Protein AF-A0A434TE13-F1 (afdb_monomer_lite)

Secondary structure (DSSP, 8-state):
--TTTS-------HHHHHHHHHHIIIIIIS--TTTTTSTTTTTSTTTTTTT--------HHHHHHHHHHHSTTS--EEPP--SSTTHHHHHHHHHHHTT-TT-EEEE-HHHHTTTHHHHHHHHHHTTEEEPPPP-

Structure (mmCIF, N/CA/C/O backbone):
data_AF-A0A434TE13-F1
#
_entry.id   AF-A0A434TE13-F1
#
loop_
_atom_site.group_PDB
_atom_site.id
_atom_site.type_symbol
_atom_site.label_atom_id
_atom_site.label_alt_id
_atom_site.label_comp_id
_atom_site.label_asym_id
_atom_site.label_entity_id
_atom_site.label_seq_id
_atom_site.pdbx_PDB_ins_code
_atom_site.Cartn_x
_atom_site.Cartn_y
_atom_site.Cartn_z
_atom_site.occupancy
_atom_site.B_iso_or_equiv
_atom_site.auth_seq_id
_atom_site.auth_comp_id
_atom_site.auth_asym_id
_atom_site.auth_atom_id
_atom_site.pdbx_PDB_model_num
ATOM 1 N N . MET A 1 1 ? -8.078 8.898 27.694 1.00 52.81 1 MET A N 1
ATOM 2 C CA . MET A 1 1 ? -7.755 8.317 26.376 1.00 52.81 1 MET A CA 1
ATOM 3 C C . MET A 1 1 ? -8.786 8.804 25.377 1.00 52.81 1 MET A C 1
ATOM 5 O O . MET A 1 1 ? -9.968 8.512 25.534 1.00 52.81 1 MET A O 1
ATOM 9 N N . GLY A 1 2 ? -8.378 9.632 24.419 1.00 59.88 2 GLY A N 1
ATOM 10 C CA . GLY A 1 2 ? -9.247 10.017 23.311 1.00 59.88 2 GLY A CA 1
ATOM 11 C C . GLY A 1 2 ? -9.412 8.850 22.334 1.00 59.88 2 GLY A C 1
ATOM 12 O O . GLY A 1 2 ? -8.602 7.934 22.312 1.00 59.88 2 GLY A O 1
ATOM 13 N N . ARG A 1 3 ? -10.419 8.897 21.451 1.00 60.31 3 ARG A N 1
ATOM 14 C CA . ARG A 1 3 ? -10.579 7.937 20.326 1.00 60.31 3 ARG A CA 1
ATOM 15 C C . ARG A 1 3 ? -9.364 7.850 19.383 1.00 60.31 3 ARG A C 1
ATOM 17 O O . ARG A 1 3 ? -9.334 7.004 18.500 1.00 60.31 3 ARG A O 1
ATOM 24 N N . ILE A 1 4 ? -8.425 8.774 19.537 1.00 65.00 4 ILE A N 1
ATOM 25 C CA . ILE A 1 4 ? -7.166 8.852 18.808 1.00 65.00 4 ILE A CA 1
ATOM 26 C C . ILE A 1 4 ? -6.126 7.916 19.450 1.00 65.00 4 ILE A C 1
ATOM 28 O O . ILE A 1 4 ? -5.333 7.345 18.718 1.00 65.00 4 ILE A O 1
ATOM 32 N N . ASP A 1 5 ? -6.212 7.657 20.761 1.00 66.88 5 ASP A N 1
ATOM 33 C CA . ASP A 1 5 ? -5.265 6.840 21.542 1.00 66.88 5 ASP A CA 1
ATOM 34 C C . ASP A 1 5 ? -5.651 5.351 21.613 1.00 66.88 5 ASP A C 1
ATOM 36 O O . ASP A 1 5 ? -4.899 4.528 22.126 1.00 66.88 5 ASP A O 1
ATOM 40 N N . VAL A 1 6 ? -6.843 4.996 21.129 1.00 75.69 6 VAL A N 1
ATOM 41 C CA . VAL A 1 6 ? -7.410 3.640 21.201 1.00 75.69 6 VAL A CA 1
ATOM 42 C C . VAL A 1 6 ? -7.408 3.017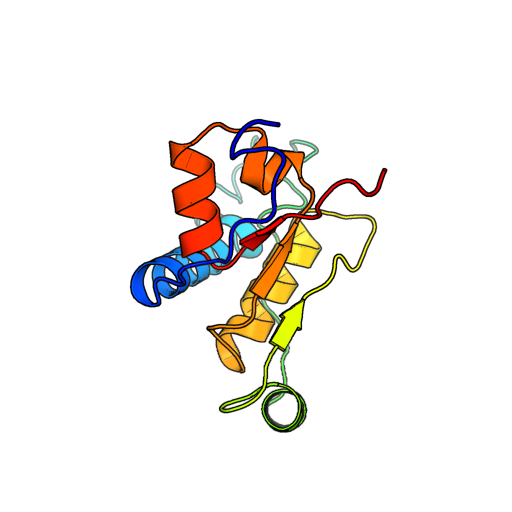 19.809 1.00 75.69 6 VAL A C 1
ATOM 44 O O . VAL A 1 6 ? -7.525 3.723 18.807 1.00 75.69 6 VAL A O 1
ATOM 47 N N . PHE A 1 7 ? -7.310 1.687 19.736 1.00 81.56 7 PHE A N 1
ATOM 48 C CA . PHE A 1 7 ? -7.517 0.971 18.482 1.00 81.56 7 PHE A CA 1
ATOM 49 C C . PHE A 1 7 ? -8.845 1.362 17.835 1.00 81.56 7 PHE A C 1
ATOM 51 O O . PHE A 1 7 ? -9.905 1.294 18.462 1.00 81.56 7 PHE A O 1
ATOM 58 N N . VAL A 1 8 ? -8.798 1.697 16.551 1.00 83.31 8 VAL A N 1
ATOM 59 C CA . VAL A 1 8 ? -9.993 1.867 15.733 1.00 83.31 8 VAL A CA 1
ATOM 60 C C . VAL A 1 8 ? -9.896 0.879 14.586 1.00 83.31 8 VAL A C 1
ATOM 62 O O . VAL A 1 8 ? -8.989 0.971 13.761 1.00 83.31 8 VAL A O 1
ATOM 65 N N . ALA A 1 9 ? -10.832 -0.068 14.538 1.00 86.00 9 ALA A N 1
ATOM 66 C CA . ALA A 1 9 ? -10.897 -1.019 13.440 1.00 86.00 9 ALA A CA 1
ATOM 67 C C . ALA A 1 9 ? -11.119 -0.271 12.108 1.00 86.00 9 ALA A C 1
ATOM 69 O O . ALA A 1 9 ? -11.983 0.617 12.046 1.00 86.00 9 ALA A O 1
ATOM 70 N N . PRO A 1 10 ? -10.367 -0.608 11.045 1.00 89.31 10 PRO A N 1
ATOM 71 C CA . PRO A 1 10 ? -10.549 0.016 9.745 1.00 89.31 10 PRO A CA 1
ATOM 72 C C . PRO A 1 10 ? -11.932 -0.320 9.176 1.00 89.31 10 PRO A C 1
ATOM 74 O O . PRO A 1 10 ? -12.514 -1.370 9.454 1.00 89.31 10 PRO A O 1
ATOM 77 N N . ARG A 1 11 ? -12.459 0.582 8.345 1.00 92.12 11 ARG A N 1
ATOM 78 C CA . ARG A 1 11 ? -13.655 0.345 7.523 1.00 92.12 11 ARG A CA 1
ATOM 79 C C . ARG A 1 11 ? -13.262 0.560 6.066 1.00 92.12 11 ARG A C 1
ATOM 81 O O . ARG A 1 11 ? -13.443 1.673 5.568 1.00 92.12 11 ARG A O 1
ATOM 88 N N . PRO A 1 12 ? -12.670 -0.457 5.415 1.00 93.56 12 PRO A N 1
ATOM 89 C CA . PRO A 1 12 ? -12.090 -0.308 4.088 1.00 93.56 12 PRO A CA 1
ATOM 90 C C . PRO A 1 12 ? -13.131 0.163 3.077 1.00 93.56 12 PRO A C 1
ATOM 92 O O . PRO A 1 12 ? -14.238 -0.371 3.014 1.00 93.56 12 PRO A O 1
ATOM 95 N N . ASN A 1 13 ? -12.763 1.146 2.262 1.00 96.62 13 ASN A N 1
ATOM 96 C CA . ASN A 1 13 ? -13.553 1.595 1.127 1.00 96.62 13 ASN A CA 1
ATOM 97 C C . ASN A 1 13 ? -12.840 1.161 -0.167 1.00 96.62 13 ASN A C 1
ATOM 99 O O . ASN A 1 13 ? -11.844 1.785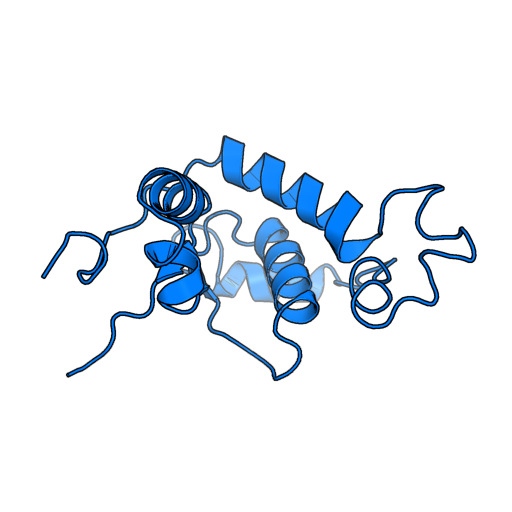 -0.542 1.00 96.62 13 ASN A O 1
ATOM 103 N N . PRO A 1 14 ? -13.338 0.130 -0.880 1.00 94.69 14 PRO A N 1
ATOM 104 C CA . PRO A 1 14 ? -12.683 -0.390 -2.081 1.00 94.69 14 PRO A CA 1
ATOM 105 C C . PRO A 1 14 ? -12.491 0.655 -3.186 1.00 94.69 14 PRO A C 1
ATOM 107 O O . PRO A 1 14 ? -11.483 0.631 -3.891 1.00 94.69 14 PRO A O 1
ATOM 110 N N . ALA A 1 15 ? -13.432 1.595 -3.331 1.00 96.19 15 ALA A N 1
ATOM 111 C CA . ALA A 1 15 ? -13.327 2.659 -4.324 1.00 96.19 15 ALA A CA 1
ATOM 112 C C . ALA A 1 15 ? -12.196 3.632 -3.972 1.00 96.19 15 ALA A C 1
ATOM 114 O O . ALA A 1 15 ? -11.378 3.955 -4.833 1.00 96.19 15 ALA A O 1
ATOM 115 N N . LEU A 1 16 ? -12.107 4.038 -2.701 1.00 95.81 16 LEU A N 1
ATOM 116 C CA . LEU A 1 16 ? -11.010 4.879 -2.223 1.00 95.81 16 LEU A CA 1
ATOM 117 C C . LEU A 1 16 ? -9.662 4.182 -2.413 1.00 95.81 16 LEU A C 1
ATOM 119 O O . LEU A 1 16 ? -8.743 4.788 -2.953 1.00 95.81 16 LEU A O 1
ATOM 123 N N . ILE A 1 17 ? -9.555 2.913 -2.016 1.00 95.06 17 ILE A N 1
ATOM 124 C CA . ILE A 1 17 ? -8.314 2.142 -2.145 1.00 95.06 17 ILE A CA 1
ATOM 125 C C . ILE A 1 17 ? -7.880 2.080 -3.611 1.00 95.06 17 ILE A C 1
ATOM 127 O O . ILE A 1 17 ? -6.736 2.398 -3.922 1.00 95.06 17 ILE A O 1
ATOM 131 N N . LYS A 1 18 ? -8.803 1.781 -4.532 1.00 94.69 18 LYS A N 1
ATOM 132 C CA . LYS A 1 18 ? -8.515 1.753 -5.972 1.00 94.69 18 LYS A CA 1
ATOM 133 C C . LYS A 1 18 ? -8.018 3.106 -6.493 1.00 94.69 18 LYS A C 1
ATOM 135 O O . LYS A 1 18 ? -7.049 3.145 -7.251 1.00 94.69 18 LYS A O 1
ATOM 140 N N . VAL A 1 19 ? -8.649 4.209 -6.082 1.00 95.31 19 VAL A N 1
ATOM 141 C CA . VAL A 1 19 ? -8.199 5.568 -6.431 1.00 95.31 19 VAL A CA 1
ATOM 142 C C . VAL A 1 19 ? -6.798 5.826 -5.879 1.00 95.31 19 VAL A C 1
ATOM 144 O O . VAL A 1 19 ? -5.921 6.271 -6.617 1.00 95.31 19 VAL A O 1
ATOM 147 N N . MET A 1 20 ? -6.550 5.488 -4.614 1.00 94.00 20 MET A N 1
ATOM 148 C CA . MET A 1 20 ? -5.248 5.686 -3.982 1.00 94.00 20 MET A CA 1
ATOM 149 C C . MET A 1 20 ? -4.152 4.812 -4.594 1.00 94.00 20 MET A C 1
ATOM 151 O O . MET A 1 20 ? -3.018 5.270 -4.685 1.00 94.00 20 MET A O 1
ATOM 155 N N . THR A 1 21 ? -4.463 3.612 -5.090 1.00 93.12 21 THR A N 1
ATOM 156 C CA . THR A 1 21 ? -3.525 2.798 -5.880 1.00 93.12 21 THR A CA 1
ATOM 157 C C . THR A 1 21 ? -3.137 3.499 -7.183 1.00 93.12 21 THR A C 1
ATOM 159 O O . THR A 1 21 ? -1.966 3.498 -7.554 1.00 93.12 21 THR A O 1
ATOM 162 N N . ILE A 1 22 ? -4.084 4.143 -7.872 1.00 91.56 22 ILE A N 1
ATOM 163 C CA . ILE A 1 22 ? -3.788 4.915 -9.090 1.00 91.56 22 ILE A CA 1
ATOM 164 C C . ILE A 1 22 ? -2.910 6.126 -8.757 1.00 91.56 22 ILE A C 1
ATOM 166 O O . ILE A 1 22 ? -1.902 6.350 -9.428 1.00 91.56 22 ILE A O 1
ATOM 170 N N . VAL A 1 23 ? -3.259 6.876 -7.705 1.00 89.19 23 VAL A N 1
ATOM 171 C CA . VAL A 1 23 ? -2.460 8.014 -7.223 1.00 89.19 23 VAL A CA 1
ATOM 172 C C . VAL A 1 23 ? -1.048 7.559 -6.861 1.00 89.19 23 VAL A C 1
ATOM 174 O O . VAL A 1 23 ? -0.082 8.162 -7.317 1.00 89.19 23 VAL A O 1
ATOM 177 N N . ASN A 1 24 ? -0.917 6.459 -6.120 1.00 89.56 24 ASN A N 1
ATOM 178 C CA . ASN A 1 24 ? 0.365 5.851 -5.787 1.00 89.56 24 ASN A CA 1
ATOM 179 C C . ASN A 1 24 ? 1.187 5.553 -7.050 1.00 89.56 24 ASN A C 1
ATOM 181 O O . ASN A 1 24 ? 2.305 6.036 -7.206 1.00 89.56 24 ASN A O 1
ATOM 185 N N . ARG A 1 25 ? 0.602 4.829 -8.007 1.00 89.19 25 ARG A N 1
ATOM 186 C CA . ARG A 1 25 ? 1.282 4.423 -9.239 1.00 89.19 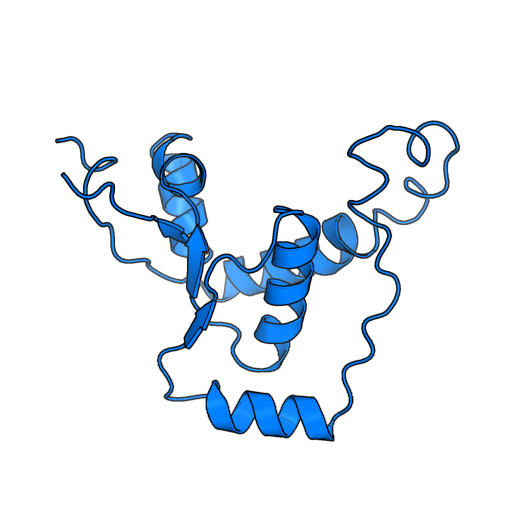25 ARG A CA 1
ATOM 187 C C . ARG A 1 25 ? 1.746 5.606 -10.085 1.00 89.19 25 ARG A C 1
ATOM 189 O O . ARG A 1 25 ? 2.864 5.586 -10.595 1.00 89.19 25 ARG A O 1
ATOM 196 N N . ILE A 1 26 ? 0.886 6.603 -10.283 1.00 84.62 26 ILE A N 1
ATOM 197 C CA . ILE A 1 26 ? 1.158 7.724 -11.191 1.00 84.62 26 ILE A CA 1
ATOM 198 C C . ILE A 1 26 ? 2.018 8.782 -10.506 1.00 84.62 26 ILE A C 1
ATOM 200 O O . ILE A 1 26 ? 3.005 9.224 -11.080 1.00 84.62 26 ILE A O 1
ATOM 204 N N . VAL A 1 27 ? 1.655 9.187 -9.292 1.00 80.75 27 VAL A N 1
ATOM 205 C CA . VAL A 1 27 ? 2.274 10.328 -8.609 1.00 80.75 27 VAL A CA 1
ATOM 206 C C . VAL A 1 27 ? 3.471 9.881 -7.780 1.00 80.75 27 VAL A C 1
ATOM 208 O O . VAL A 1 27 ? 4.540 10.467 -7.912 1.00 80.75 27 VAL A O 1
ATOM 211 N N . MET A 1 28 ? 3.313 8.836 -6.964 1.00 82.06 28 MET A N 1
ATOM 212 C CA . MET A 1 28 ? 4.315 8.472 -5.953 1.00 82.06 28 MET A CA 1
ATOM 213 C C . MET A 1 28 ? 5.400 7.532 -6.479 1.00 82.06 28 MET A C 1
ATOM 215 O O . MET A 1 28 ? 6.551 7.672 -6.090 1.00 82.06 28 MET A O 1
ATOM 219 N N . LEU A 1 29 ? 5.069 6.599 -7.376 1.00 83.56 29 LEU A N 1
ATOM 220 C CA . LEU A 1 29 ? 6.037 5.659 -7.949 1.00 83.56 29 LEU A CA 1
ATOM 221 C C . LEU A 1 29 ? 6.639 6.179 -9.250 1.00 83.56 29 LEU A C 1
ATOM 223 O O . LEU A 1 29 ? 7.854 6.313 -9.351 1.00 83.56 29 LEU A O 1
ATOM 227 N N . ARG A 1 30 ? 5.805 6.500 -10.245 1.00 79.69 30 ARG A N 1
ATOM 228 C CA . ARG A 1 30 ? 6.286 6.948 -11.563 1.00 79.69 30 ARG A CA 1
ATOM 229 C C . ARG A 1 30 ? 6.645 8.428 -11.619 1.00 79.69 30 ARG A C 1
ATOM 231 O O . ARG A 1 30 ? 7.407 8.810 -12.504 1.00 79.69 30 ARG A O 1
ATOM 238 N N . GLY A 1 31 ? 6.076 9.249 -10.742 1.00 72.25 31 GLY A N 1
ATOM 239 C CA . GLY A 1 31 ? 6.148 10.701 -10.853 1.00 72.25 31 GLY A CA 1
ATOM 240 C C . GLY A 1 31 ? 5.193 11.287 -11.874 1.00 72.25 31 GLY A C 1
ATOM 241 O O . GLY A 1 31 ? 4.902 10.677 -12.904 1.00 72.25 31 GLY A O 1
ATOM 242 N N . VAL A 1 32 ? 4.755 12.519 -11.609 1.00 68.88 32 VAL A N 1
ATOM 243 C CA . VAL A 1 32 ? 3.907 13.281 -12.531 1.00 68.88 32 VAL A CA 1
ATOM 244 C C . VAL A 1 32 ? 4.645 13.447 -13.871 1.00 68.88 32 VAL A C 1
ATOM 246 O O . VAL A 1 32 ? 5.720 14.066 -13.899 1.00 68.88 32 VAL A O 1
ATOM 249 N N . PRO A 1 33 ? 4.103 12.902 -14.981 1.00 62.56 33 PRO A N 1
ATOM 250 C CA . PRO A 1 33 ? 4.713 13.031 -16.300 1.00 62.56 33 PRO A CA 1
ATOM 251 C C . PRO A 1 33 ? 4.940 14.502 -16.659 1.00 62.56 33 PRO A C 1
ATOM 253 O O . PRO A 1 33 ? 4.069 15.339 -16.436 1.00 62.56 33 PRO A O 1
ATOM 256 N N . GLY A 1 34 ? 6.121 14.832 -17.181 1.00 63.25 34 GLY A N 1
ATOM 257 C CA . GLY A 1 34 ? 6.481 16.202 -17.563 1.00 63.25 34 GLY A CA 1
ATOM 258 C C . GLY A 1 34 ? 6.941 17.105 -16.413 1.00 63.25 34 GLY A C 1
ATOM 259 O O . GLY A 1 34 ? 7.726 18.005 -16.667 1.00 63.25 34 GLY A O 1
ATOM 260 N N . PHE A 1 35 ? 6.552 16.847 -15.159 1.00 64.00 35 PHE A N 1
ATOM 261 C CA . PHE A 1 35 ? 7.072 17.582 -13.992 1.00 64.00 35 PHE A CA 1
ATOM 262 C C . PHE A 1 35 ? 8.344 16.952 -13.415 1.00 64.00 35 PHE A C 1
ATOM 264 O O . PHE A 1 35 ? 9.252 17.658 -12.984 1.00 64.00 35 PHE A O 1
ATOM 271 N N . ARG A 1 36 ? 8.431 15.618 -13.437 1.00 60.59 36 ARG A N 1
ATOM 272 C CA . ARG A 1 36 ? 9.547 14.859 -12.846 1.00 60.59 36 ARG A CA 1
ATOM 273 C C . ARG A 1 36 ? 10.885 15.017 -13.582 1.00 60.59 36 ARG A C 1
ATOM 275 O O . ARG A 1 36 ? 11.936 14.866 -12.973 1.00 60.59 36 ARG A O 1
ATOM 282 N N . ASP A 1 37 ? 10.842 15.291 -14.886 1.00 65.00 37 ASP A N 1
ATOM 283 C CA . ASP A 1 37 ? 12.031 15.402 -15.744 1.00 65.00 37 ASP A CA 1
ATOM 284 C C . ASP A 1 37 ? 12.535 16.859 -15.826 1.00 65.00 37 ASP A C 1
ATOM 286 O O . ASP A 1 37 ? 13.590 17.132 -16.399 1.00 65.00 37 ASP A O 1
ATOM 290 N N . LEU A 1 38 ? 11.814 17.801 -15.199 1.00 61.84 38 LEU A N 1
ATOM 291 C CA . LEU A 1 38 ? 12.243 19.188 -15.067 1.00 61.84 38 LEU A CA 1
ATOM 292 C C . LEU A 1 38 ? 13.359 19.295 -14.016 1.00 61.84 38 LEU A C 1
ATOM 294 O O . LEU A 1 38 ? 13.237 18.850 -12.871 1.00 61.84 38 LEU A O 1
ATOM 298 N N . LEU A 1 39 ? 14.443 19.960 -14.420 1.00 54.47 39 LEU A N 1
ATOM 299 C CA . LEU A 1 39 ? 15.682 20.166 -13.662 1.00 54.47 39 LEU A CA 1
ATOM 300 C C . LEU A 1 39 ? 15.548 20.720 -12.222 1.00 54.47 39 LEU A C 1
ATOM 302 O O . LEU A 1 39 ? 16.421 20.383 -11.421 1.00 54.47 39 LEU A O 1
ATOM 306 N N . PRO A 1 40 ? 14.523 21.506 -11.821 1.00 61.31 40 PRO A N 1
ATOM 307 C CA . PRO A 1 40 ? 14.381 21.893 -10.413 1.00 61.31 40 PRO A CA 1
ATOM 308 C C . PRO A 1 40 ? 13.808 20.784 -9.514 1.00 61.31 40 PRO A C 1
ATOM 310 O O . PRO A 1 40 ? 14.120 20.752 -8.326 1.00 61.31 40 PRO A O 1
ATOM 313 N N . PHE A 1 41 ? 13.008 19.853 -10.047 1.00 56.44 41 PHE A N 1
ATOM 314 C CA . PHE A 1 41 ? 12.316 18.835 -9.242 1.00 56.44 41 PHE A CA 1
ATOM 315 C C . PHE A 1 41 ? 13.119 17.535 -9.103 1.00 56.44 41 PHE A C 1
ATOM 317 O O . PHE A 1 41 ? 13.077 16.904 -8.049 1.00 56.44 41 PHE A O 1
ATOM 324 N N . ASN A 1 42 ? 13.925 17.168 -10.107 1.00 54.31 42 ASN A N 1
ATOM 325 C CA . ASN A 1 42 ? 14.735 15.940 -10.067 1.00 54.31 42 ASN A CA 1
ATOM 326 C C . ASN A 1 42 ? 15.995 16.023 -9.172 1.00 54.31 42 ASN A C 1
ATOM 328 O O . ASN A 1 42 ? 16.645 15.003 -8.930 1.00 54.31 42 ASN A O 1
ATOM 332 N N . ARG A 1 43 ? 16.354 17.223 -8.689 1.00 57.34 43 ARG A N 1
ATOM 333 C CA . ARG A 1 43 ? 17.527 17.480 -7.829 1.00 57.34 43 ARG A CA 1
ATOM 334 C C . ARG A 1 43 ? 17.182 17.750 -6.366 1.00 57.34 43 ARG A C 1
ATOM 336 O O . ARG A 1 43 ? 18.100 17.779 -5.549 1.00 57.34 43 ARG A O 1
ATOM 343 N N . LEU A 1 44 ? 15.906 17.922 -6.017 1.00 57.12 44 LEU A N 1
ATOM 344 C CA . LEU A 1 44 ? 15.517 18.160 -4.629 1.00 57.12 44 LEU A CA 1
ATOM 345 C C . LEU A 1 44 ? 15.652 16.857 -3.825 1.00 57.12 44 LEU A C 1
ATOM 347 O O . LEU A 1 44 ? 14.963 15.866 -4.092 1.00 57.12 44 LEU A O 1
ATOM 351 N N . ALA A 1 45 ? 16.554 16.849 -2.841 1.00 48.75 45 ALA A N 1
ATOM 352 C CA . ALA A 1 45 ? 16.675 15.747 -1.893 1.00 48.75 45 ALA A CA 1
ATOM 353 C C . ALA A 1 45 ? 15.320 15.537 -1.188 1.00 48.75 45 ALA A C 1
ATOM 355 O O . ALA A 1 45 ? 14.729 16.489 -0.686 1.00 48.75 45 ALA A O 1
ATOM 356 N N . GLY A 1 46 ? 14.793 14.309 -1.224 1.00 55.12 46 GLY A N 1
ATOM 357 C CA . GLY A 1 46 ? 13.451 13.961 -0.733 1.00 55.12 46 GLY A CA 1
ATOM 358 C C . GLY A 1 46 ? 12.392 13.789 -1.832 1.00 55.12 46 GLY A C 1
ATOM 359 O O . GLY A 1 46 ? 11.574 12.884 -1.728 1.00 55.12 46 GLY A O 1
ATOM 360 N N . LEU A 1 47 ? 12.449 14.558 -2.928 1.00 55.00 47 LEU A N 1
ATOM 361 C CA . LEU A 1 47 ? 11.559 14.372 -4.092 1.00 55.00 47 LEU A CA 1
ATOM 362 C C . LEU A 1 47 ? 12.149 13.451 -5.163 1.00 55.00 47 LEU A C 1
ATOM 364 O O . LEU A 1 47 ? 11.413 12.963 -6.006 1.00 55.00 47 LEU A O 1
ATOM 368 N N . ARG A 1 48 ? 13.467 13.221 -5.140 1.00 54.25 48 ARG A N 1
ATOM 369 C CA . ARG A 1 48 ? 14.170 12.350 -6.097 1.00 54.25 48 ARG A C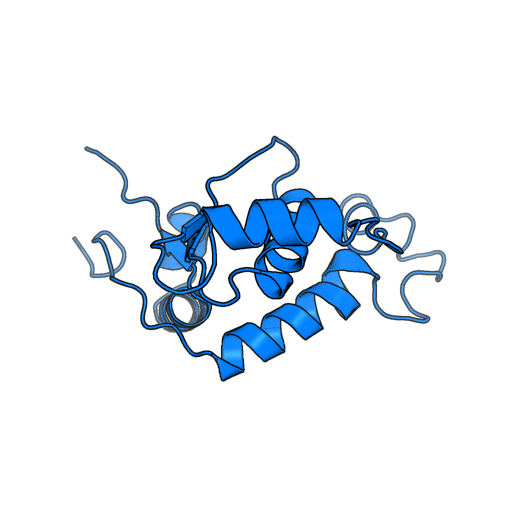A 1
ATOM 370 C C . ARG A 1 48 ? 13.955 10.845 -5.847 1.00 54.25 48 ARG A C 1
ATOM 372 O O . ARG A 1 48 ? 14.134 10.057 -6.771 1.00 54.25 48 ARG A O 1
ATOM 379 N N . GLY A 1 49 ? 13.655 10.459 -4.600 1.00 54.12 49 GLY A N 1
ATOM 380 C CA . GLY A 1 49 ? 13.397 9.064 -4.194 1.00 54.12 49 GLY A CA 1
ATOM 381 C C . GLY A 1 49 ? 11.943 8.650 -4.422 1.00 54.12 49 GLY A C 1
ATOM 382 O O . GLY A 1 49 ? 11.671 7.591 -4.981 1.00 54.12 49 GLY A O 1
ATOM 383 N N . VAL A 1 50 ? 11.021 9.563 -4.118 1.00 58.06 50 VAL A N 1
ATOM 384 C CA . VAL A 1 50 ? 9.646 9.517 -4.615 1.00 58.06 50 VAL A CA 1
ATOM 385 C C . VAL A 1 50 ? 9.699 9.666 -6.141 1.00 58.06 50 VAL A C 1
ATOM 387 O O . VAL A 1 50 ? 10.554 10.369 -6.664 1.00 58.06 50 VAL A O 1
ATOM 390 N N . ALA A 1 51 ? 8.809 9.020 -6.887 1.00 63.28 51 ALA A N 1
ATOM 391 C CA . ALA A 1 51 ? 8.607 9.263 -8.316 1.00 63.28 51 ALA A CA 1
ATOM 392 C C . ALA A 1 51 ? 9.668 8.730 -9.315 1.00 63.28 51 ALA A C 1
ATOM 394 O O . ALA A 1 51 ? 9.649 9.138 -10.480 1.00 63.28 51 ALA A O 1
ATOM 395 N N . ASN A 1 52 ? 10.549 7.794 -8.938 1.00 72.12 52 ASN A N 1
ATOM 396 C CA . ASN A 1 52 ? 11.553 7.242 -9.870 1.00 72.12 52 ASN A CA 1
ATOM 397 C C . ASN A 1 52 ? 11.382 5.749 -10.229 1.00 72.12 52 ASN A C 1
ATOM 399 O O . ASN A 1 52 ? 12.129 5.209 -11.050 1.00 72.12 52 ASN A O 1
ATOM 403 N N . VAL A 1 53 ? 10.378 5.067 -9.677 1.00 80.12 53 VAL A N 1
ATOM 404 C CA . VAL A 1 53 ? 10.085 3.663 -9.999 1.00 80.12 53 VAL A CA 1
ATOM 405 C C . VAL A 1 53 ? 9.270 3.602 -11.294 1.00 80.12 53 VAL A C 1
ATOM 407 O O . VAL A 1 53 ? 8.048 3.762 -11.319 1.00 80.12 53 VAL A O 1
ATOM 410 N N . ARG A 1 54 ? 9.964 3.389 -12.417 1.00 77.62 54 ARG A N 1
ATOM 411 C CA . ARG A 1 54 ? 9.355 3.365 -13.763 1.00 77.62 54 ARG A CA 1
ATOM 412 C C . ARG A 1 54 ? 8.657 2.048 -14.073 1.00 77.62 54 ARG A C 1
ATOM 414 O O . ARG A 1 54 ? 7.599 2.033 -14.704 1.00 77.62 54 ARG A O 1
ATOM 421 N N . HIS A 1 55 ? 9.271 0.960 -13.636 1.00 84.31 55 HIS A N 1
ATOM 422 C CA . HIS A 1 55 ? 8.828 -0.394 -13.888 1.00 84.31 55 HIS A CA 1
ATOM 423 C C . HIS A 1 55 ? 9.044 -1.223 -12.628 1.00 84.31 55 HIS A C 1
ATOM 425 O O . HIS A 1 55 ? 10.063 -1.079 -11.959 1.00 84.31 55 HIS A O 1
ATOM 431 N N . ILE A 1 56 ? 8.074 -2.079 -12.331 1.00 87.88 56 ILE A N 1
ATOM 432 C CA . ILE A 1 56 ? 8.201 -3.123 -11.324 1.00 87.88 56 ILE A CA 1
ATOM 433 C C . ILE A 1 56 ? 8.126 -4.420 -12.105 1.00 87.88 56 ILE A C 1
ATOM 435 O O . ILE A 1 56 ? 7.066 -4.730 -12.657 1.00 87.88 56 ILE A O 1
ATOM 439 N N . ASP A 1 57 ? 9.249 -5.129 -12.173 1.00 92.00 57 ASP A N 1
ATOM 440 C CA . ASP A 1 57 ? 9.247 -6.488 -12.688 1.00 92.00 57 ASP A CA 1
ATOM 441 C C . ASP A 1 57 ? 8.589 -7.384 -11.642 1.00 92.00 57 ASP A C 1
ATOM 443 O O . ASP A 1 57 ? 9.104 -7.557 -10.539 1.00 92.00 57 ASP A O 1
ATOM 447 N N . PHE A 1 58 ? 7.388 -7.856 -11.958 1.00 92.50 58 PHE A N 1
ATOM 448 C CA . PHE A 1 58 ? 6.626 -8.743 -11.092 1.00 92.50 58 PHE A CA 1
ATOM 449 C C . PHE A 1 58 ? 6.110 -9.906 -11.939 1.00 92.50 58 PHE A C 1
ATOM 451 O O . PHE A 1 58 ? 4.997 -9.827 -12.472 1.00 92.50 58 PHE A O 1
ATOM 458 N N . PRO A 1 59 ? 6.941 -10.947 -12.129 1.00 95.12 59 PRO A N 1
ATOM 459 C CA . PRO A 1 59 ? 6.614 -12.073 -12.987 1.00 95.12 59 PRO A CA 1
ATOM 460 C C . PRO A 1 59 ? 5.313 -12.756 -12.563 1.00 95.12 59 PRO A C 1
ATOM 462 O O . PRO A 1 59 ? 5.023 -12.896 -11.375 1.00 95.12 59 PRO A O 1
ATOM 465 N N . VAL A 1 60 ? 4.553 -13.255 -13.542 1.00 94.88 60 VAL A N 1
ATOM 466 C CA . VAL A 1 60 ? 3.257 -13.920 -13.304 1.00 94.88 60 VAL A CA 1
ATOM 467 C C . VAL A 1 60 ? 3.385 -15.078 -12.311 1.00 94.88 60 VAL A C 1
ATOM 469 O O . VAL A 1 60 ? 2.520 -15.245 -11.455 1.00 94.88 60 VAL A O 1
A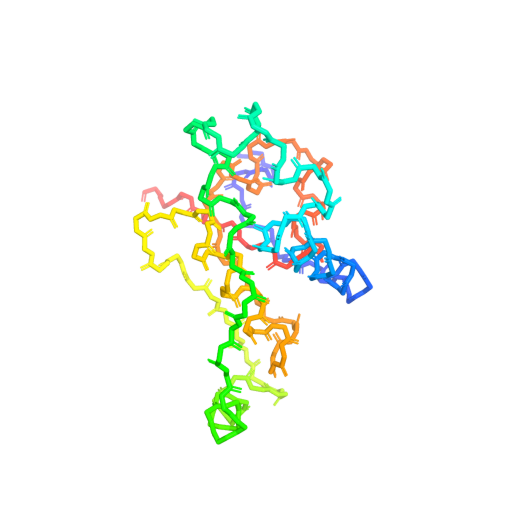TOM 472 N N . ALA A 1 61 ? 4.477 -15.844 -12.377 1.00 96.12 61 ALA A N 1
ATOM 473 C CA . ALA A 1 61 ? 4.725 -16.951 -11.455 1.00 96.12 61 ALA A CA 1
ATOM 474 C C . ALA A 1 61 ? 4.824 -16.481 -9.993 1.00 96.12 61 ALA A C 1
ATOM 476 O O . ALA A 1 61 ? 4.282 -17.126 -9.098 1.00 96.12 61 ALA A O 1
ATOM 477 N N . ASP A 1 62 ? 5.471 -15.345 -9.740 1.00 95.38 62 ASP A N 1
ATOM 478 C CA . ASP A 1 62 ? 5.616 -14.809 -8.386 1.00 95.38 62 ASP A CA 1
ATOM 479 C C . ASP A 1 62 ? 4.337 -14.115 -7.920 1.00 95.38 62 ASP A C 1
ATOM 481 O O . ASP A 1 62 ? 3.954 -14.245 -6.757 1.00 95.38 62 ASP A O 1
ATOM 485 N N . GLN A 1 63 ? 3.606 -13.479 -8.841 1.00 94.62 63 GLN A N 1
ATOM 486 C CA . GLN A 1 63 ? 2.265 -12.974 -8.565 1.00 94.62 63 GLN A CA 1
ATOM 487 C C . GLN A 1 63 ? 1.324 -14.100 -8.117 1.00 94.62 63 GLN A C 1
ATOM 489 O O . GLN A 1 63 ? 0.612 -13.939 -7.128 1.00 94.62 63 GLN A O 1
ATOM 494 N N . GLN A 1 64 ? 1.342 -15.247 -8.799 1.00 95.00 64 GLN A N 1
ATOM 495 C CA . GLN A 1 64 ? 0.521 -16.411 -8.453 1.00 95.00 64 GLN A CA 1
ATOM 496 C C . GLN A 1 64 ? 0.907 -17.014 -7.100 1.00 95.00 64 GLN A C 1
ATOM 498 O O . GLN A 1 64 ? 0.026 -17.325 -6.292 1.00 95.00 64 GLN A O 1
ATOM 503 N N . LYS A 1 65 ? 2.211 -17.142 -6.817 1.00 94.62 65 LYS A N 1
ATOM 504 C CA . LYS A 1 65 ? 2.693 -17.582 -5.498 1.00 94.62 65 LYS A CA 1
ATOM 505 C C . LYS A 1 65 ? 2.175 -16.658 -4.401 1.00 94.62 65 LYS A C 1
ATOM 507 O O . LYS A 1 65 ? 1.586 -17.130 -3.434 1.00 94.62 65 LYS A O 1
ATOM 512 N N . LEU A 1 66 ? 2.330 -15.344 -4.576 1.00 93.56 66 LEU A N 1
ATOM 513 C CA . LEU A 1 66 ? 1.887 -14.373 -3.581 1.00 93.56 66 LEU A CA 1
ATOM 514 C C . LEU A 1 66 ? 0.361 -14.395 -3.416 1.00 93.56 66 LEU A C 1
ATOM 516 O O . LEU A 1 66 ? -0.127 -14.429 -2.291 1.00 93.56 66 LEU A O 1
ATOM 520 N N . GLN A 1 67 ? -0.394 -14.470 -4.515 1.00 93.62 67 GLN A N 1
ATOM 521 C CA . GLN A 1 67 ? -1.853 -14.584 -4.486 1.00 93.62 67 GLN A CA 1
ATOM 522 C C . GLN A 1 67 ? -2.335 -15.855 -3.773 1.00 93.62 67 GLN A C 1
ATOM 524 O O . GLN A 1 67 ? -3.367 -15.822 -3.110 1.00 93.62 67 GLN A O 1
ATOM 529 N N . THR A 1 68 ? -1.589 -16.956 -3.851 1.00 93.25 68 THR A N 1
ATOM 530 C CA . THR A 1 68 ? -1.911 -18.184 -3.106 1.00 93.25 68 THR A CA 1
ATOM 531 C C . THR A 1 68 ? -1.758 -17.976 -1.596 1.00 93.25 68 THR A C 1
ATOM 533 O O . THR A 1 68 ? -2.570 -18.471 -0.821 1.00 93.25 68 THR A O 1
ATOM 536 N N . CYS A 1 69 ? -0.756 -17.200 -1.173 1.00 91.31 69 CYS A N 1
ATOM 537 C CA . CYS A 1 69 ? -0.490 -16.929 0.240 1.00 91.31 69 CYS A CA 1
ATOM 538 C C . CYS A 1 69 ? -1.416 -15.863 0.846 1.00 91.31 69 CYS A C 1
ATOM 540 O O . CYS A 1 69 ? -1.793 -15.975 2.008 1.00 91.31 69 CYS A O 1
ATOM 542 N N . CYS A 1 70 ? -1.752 -14.811 0.091 1.00 91.94 70 CYS A N 1
ATOM 543 C CA . CYS A 1 70 ? -2.413 -13.614 0.630 1.00 91.94 70 CYS A CA 1
ATOM 544 C C . CYS A 1 70 ? -3.681 -13.180 -0.127 1.00 91.94 70 CYS A C 1
ATOM 546 O O . CYS A 1 70 ? -4.218 -12.096 0.111 1.00 91.94 70 CYS A O 1
ATOM 548 N N . GLY A 1 71 ? -4.158 -14.003 -1.061 1.00 83.06 71 GLY A N 1
ATOM 549 C CA . GLY A 1 71 ? -5.320 -13.714 -1.894 1.00 83.06 71 GLY A CA 1
ATOM 550 C C . GLY A 1 71 ? -6.661 -13.821 -1.166 1.00 83.06 71 GLY A C 1
ATOM 551 O O . GLY A 1 71 ? -6.781 -13.663 0.049 1.00 83.06 71 GLY A O 1
ATOM 552 N N . GLN A 1 72 ? -7.717 -14.058 -1.942 1.00 84.81 72 GLN A N 1
ATOM 553 C CA . GLN A 1 72 ? -9.091 -14.045 -1.446 1.00 84.81 72 GLN A CA 1
ATOM 554 C C . GLN A 1 72 ? -9.296 -15.020 -0.274 1.00 84.81 72 GLN A C 1
ATOM 556 O O . GLN A 1 72 ? -8.865 -16.168 -0.316 1.00 84.81 72 GLN A O 1
ATOM 561 N N . GLY A 1 73 ? -9.992 -14.553 0.764 1.00 86.88 73 GLY A N 1
ATOM 562 C CA . GLY A 1 73 ? -10.283 -15.341 1.965 1.00 86.88 73 GLY A CA 1
ATOM 563 C C . GLY A 1 73 ? -9.182 -15.312 3.030 1.00 86.88 73 GLY A C 1
ATOM 564 O O . GLY A 1 73 ? -9.430 -15.771 4.140 1.00 86.88 73 GLY A O 1
ATOM 565 N N . GLN A 1 74 ? -8.012 -14.734 2.739 1.00 90.19 74 GLN A N 1
ATOM 566 C CA . GLN A 1 74 ? -6.927 -14.577 3.710 1.00 90.19 74 GLN A CA 1
ATOM 567 C C . GLN A 1 74 ? -6.972 -13.207 4.393 1.00 90.19 74 GLN A C 1
ATOM 569 O O . GLN A 1 74 ? -7.202 -12.175 3.756 1.00 90.19 74 GLN A O 1
ATOM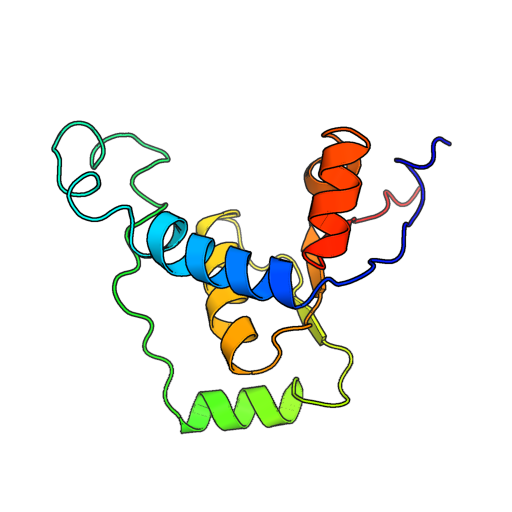 574 N N . ALA A 1 75 ? -6.695 -13.184 5.698 1.00 89.88 75 ALA A N 1
ATOM 575 C CA . ALA A 1 75 ? -6.449 -11.946 6.426 1.00 89.88 75 ALA A CA 1
ATOM 576 C C . ALA A 1 75 ? -5.002 -11.494 6.179 1.00 89.88 75 ALA A C 1
ATOM 578 O O . ALA A 1 75 ? -4.067 -12.037 6.760 1.00 89.88 75 ALA A O 1
ATOM 579 N N . THR A 1 76 ? -4.824 -10.500 5.308 1.00 91.75 76 THR A N 1
ATOM 580 C CA . THR A 1 76 ? -3.498 -10.024 4.888 1.00 91.75 76 THR A CA 1
ATOM 581 C C . THR A 1 76 ? -3.199 -8.649 5.466 1.00 91.75 76 THR A C 1
ATOM 583 O O . THR A 1 76 ? -4.008 -7.725 5.345 1.00 91.75 76 THR A O 1
ATOM 586 N N . PHE A 1 77 ? -2.012 -8.490 6.046 1.00 89.12 77 PHE A N 1
ATOM 587 C CA . PHE A 1 77 ? -1.499 -7.208 6.512 1.00 89.12 77 PHE A CA 1
ATOM 588 C C . PHE A 1 77 ? -0.022 -7.049 6.144 1.00 89.12 77 PHE A C 1
ATOM 590 O O . PHE A 1 77 ? 0.754 -7.997 6.211 1.00 89.12 77 PHE A O 1
ATOM 597 N N . ILE A 1 78 ? 0.350 -5.836 5.745 1.00 88.00 78 ILE A N 1
ATOM 598 C CA . ILE A 1 78 ? 1.724 -5.436 5.443 1.00 88.00 78 ILE A CA 1
ATOM 599 C C . ILE A 1 78 ? 2.280 -4.749 6.685 1.00 88.00 78 ILE A C 1
ATOM 601 O O . ILE A 1 78 ? 1.691 -3.778 7.171 1.00 88.00 78 ILE A O 1
ATOM 605 N N . THR A 1 79 ? 3.395 -5.253 7.198 1.00 84.62 79 THR A N 1
ATOM 606 C CA . THR A 1 79 ? 4.132 -4.641 8.306 1.00 84.62 79 THR A CA 1
ATOM 607 C C . THR A 1 79 ? 5.190 -3.674 7.765 1.00 84.62 79 THR A C 1
ATOM 609 O O . THR A 1 79 ? 5.616 -3.837 6.623 1.00 84.62 79 THR A O 1
ATOM 612 N N . PRO A 1 80 ? 5.650 -2.682 8.547 1.00 71.31 80 PRO A N 1
ATOM 613 C CA . PRO A 1 80 ? 6.746 -1.812 8.121 1.00 71.31 80 PRO A CA 1
ATOM 614 C C . PRO A 1 80 ? 7.983 -2.654 7.778 1.00 71.31 80 PRO A C 1
ATOM 616 O O . PRO A 1 80 ? 8.373 -3.490 8.593 1.00 71.31 80 PRO A O 1
ATOM 619 N N . ASN A 1 81 ? 8.567 -2.467 6.588 1.00 64.88 81 ASN A N 1
ATOM 620 C CA . ASN A 1 81 ? 9.585 -3.390 6.072 1.00 64.88 81 ASN A CA 1
ATOM 621 C C . ASN A 1 81 ? 11.025 -2.830 6.051 1.00 64.88 81 ASN A C 1
ATOM 623 O O . ASN A 1 81 ? 11.953 -3.619 6.151 1.00 64.88 81 ASN A O 1
ATOM 627 N N . HIS A 1 82 ? 11.287 -1.514 6.006 1.00 59.81 82 HIS A N 1
ATOM 628 C CA . HIS A 1 82 ? 12.653 -1.012 5.738 1.00 59.81 82 HIS A CA 1
ATOM 629 C C . HIS A 1 82 ? 12.926 0.432 6.228 1.00 59.81 82 HIS A C 1
ATOM 631 O O . HIS A 1 82 ? 11.995 1.125 6.648 1.00 59.81 82 HIS A O 1
ATOM 637 N N . PRO A 1 83 ? 14.202 0.895 6.222 1.00 56.56 83 PRO A N 1
ATOM 638 C CA . PRO A 1 83 ? 14.585 2.244 6.661 1.00 56.56 83 PRO A CA 1
ATOM 639 C C . PRO A 1 83 ? 14.144 3.382 5.720 1.00 56.56 83 PRO A C 1
ATOM 641 O O . PRO A 1 83 ? 14.008 4.516 6.184 1.00 56.56 83 PRO A O 1
ATOM 644 N N . GLU A 1 84 ? 13.900 3.122 4.427 1.00 63.94 84 GLU A N 1
ATOM 645 C CA . GLU A 1 84 ? 13.325 4.110 3.502 1.00 63.94 84 GLU A CA 1
ATOM 646 C C . GLU A 1 84 ? 11.795 4.019 3.594 1.00 63.94 84 GLU A C 1
ATOM 648 O O . GLU A 1 84 ? 11.127 3.213 2.964 1.00 63.94 84 GLU A O 1
ATOM 653 N N . PHE A 1 85 ? 11.226 4.800 4.512 1.00 66.94 85 PHE A N 1
ATOM 654 C CA . PHE A 1 85 ? 9.844 4.597 4.955 1.00 66.94 85 PHE A CA 1
ATOM 655 C C . PHE A 1 85 ? 8.788 4.819 3.855 1.00 66.94 85 PHE A C 1
ATOM 657 O O . PHE A 1 85 ? 7.695 4.259 3.925 1.00 66.94 85 PHE A O 1
ATOM 664 N N . PHE A 1 86 ? 9.065 5.675 2.868 1.00 75.62 86 PHE A N 1
ATOM 665 C CA . PHE A 1 86 ? 8.038 6.144 1.941 1.00 75.62 86 PHE A CA 1
ATOM 666 C C . PHE A 1 86 ? 7.963 5.316 0.656 1.00 75.62 86 PHE A C 1
ATOM 668 O O . PHE A 1 86 ? 6.893 4.795 0.343 1.00 75.62 86 PHE A O 1
ATOM 675 N N . THR A 1 87 ? 9.054 5.193 -0.099 1.00 78.75 87 THR A N 1
ATOM 676 C CA . THR A 1 87 ? 9.055 4.539 -1.416 1.00 78.75 87 THR A CA 1
ATOM 677 C C . THR A 1 87 ? 8.842 3.038 -1.281 1.00 78.75 87 THR A C 1
ATOM 679 O O . THR A 1 87 ? 8.031 2.490 -2.029 1.00 78.75 87 THR A O 1
ATOM 682 N N . ASP A 1 88 ? 9.458 2.395 -0.287 1.00 80.69 88 ASP A N 1
ATOM 683 C CA . ASP A 1 88 ? 9.236 0.968 -0.011 1.00 80.69 88 ASP A CA 1
ATOM 684 C C . ASP A 1 88 ? 7.754 0.682 0.249 1.00 80.69 88 ASP A C 1
ATOM 686 O O . ASP A 1 88 ? 7.153 -0.207 -0.355 1.00 80.69 88 ASP A O 1
ATOM 690 N N . TRP A 1 89 ? 7.100 1.535 1.038 1.00 82.38 89 TRP A N 1
ATOM 691 C CA . TRP A 1 89 ? 5.677 1.384 1.319 1.00 82.38 89 TRP A CA 1
ATOM 692 C C . TRP A 1 89 ? 4.787 1.608 0.087 1.00 82.38 89 TRP A C 1
ATOM 694 O O . TRP A 1 89 ? 3.742 0.966 -0.073 1.00 82.38 89 TRP A O 1
ATOM 704 N N . MET A 1 90 ? 5.185 2.517 -0.805 1.00 86.88 90 MET A N 1
ATOM 705 C CA . MET A 1 90 ? 4.498 2.739 -2.078 1.00 86.88 90 MET A CA 1
ATOM 706 C C . MET A 1 90 ? 4.649 1.531 -3.015 1.00 86.88 90 MET A C 1
ATOM 708 O O . MET A 1 90 ? 3.687 1.171 -3.703 1.00 86.88 90 MET A O 1
ATOM 712 N N . ILE A 1 91 ? 5.814 0.875 -3.021 1.00 88.75 91 ILE A N 1
ATOM 713 C CA . ILE A 1 91 ? 6.061 -0.362 -3.775 1.00 88.75 91 ILE A CA 1
ATOM 714 C C . ILE A 1 91 ? 5.219 -1.503 -3.200 1.00 88.75 91 ILE A C 1
ATOM 716 O O . ILE A 1 91 ? 4.500 -2.158 -3.958 1.00 88.75 91 ILE A O 1
ATOM 720 N N . ASP A 1 92 ? 5.218 -1.682 -1.878 1.00 89.25 92 ASP A N 1
ATOM 721 C CA . ASP A 1 92 ? 4.414 -2.694 -1.190 1.00 89.25 92 ASP A CA 1
ATOM 722 C C . ASP A 1 92 ? 2.927 -2.546 -1.530 1.00 89.25 92 ASP A C 1
ATOM 724 O O . ASP A 1 92 ? 2.267 -3.508 -1.935 1.00 89.25 92 ASP A O 1
ATOM 728 N N . LYS A 1 93 ? 2.392 -1.318 -1.452 1.00 89.38 93 LYS A N 1
ATOM 729 C CA . LYS A 1 93 ? 1.000 -1.035 -1.837 1.00 89.38 93 LYS A CA 1
ATOM 730 C C . LYS A 1 93 ? 0.722 -1.359 -3.303 1.00 89.38 93 LYS A C 1
ATOM 732 O O . LYS A 1 93 ? -0.366 -1.840 -3.615 1.00 89.38 93 LYS A O 1
ATOM 737 N N . GLU A 1 94 ? 1.659 -1.101 -4.212 1.00 91.81 94 GLU A N 1
ATOM 738 C CA . GLU A 1 94 ? 1.490 -1.414 -5.634 1.00 91.81 94 GLU A CA 1
ATOM 739 C C . GLU A 1 94 ? 1.505 -2.924 -5.894 1.00 91.81 94 GLU A C 1
ATOM 741 O O . GLU A 1 94 ? 0.609 -3.411 -6.585 1.00 91.81 94 GLU A O 1
ATOM 746 N N . ILE A 1 95 ? 2.447 -3.671 -5.313 1.00 92.38 95 ILE A N 1
ATOM 747 C CA . ILE A 1 95 ? 2.512 -5.137 -5.418 1.00 92.38 95 ILE A CA 1
ATOM 748 C C . ILE A 1 95 ? 1.237 -5.764 -4.857 1.00 92.38 95 ILE A C 1
ATOM 750 O O . ILE A 1 95 ? 0.549 -6.522 -5.546 1.00 92.38 95 ILE A O 1
ATOM 754 N N . VAL A 1 96 ? 0.874 -5.395 -3.630 1.00 91.88 96 VAL A N 1
ATOM 755 C CA . VAL A 1 96 ? -0.254 -5.998 -2.923 1.00 91.88 96 VAL A CA 1
ATOM 756 C C . VAL A 1 96 ? -1.590 -5.616 -3.561 1.00 91.88 96 VAL A C 1
ATOM 758 O O . VAL A 1 96 ? -2.493 -6.447 -3.605 1.00 91.88 96 VAL A O 1
ATOM 761 N N . SER A 1 97 ? -1.708 -4.446 -4.200 1.00 92.44 97 SER A N 1
ATOM 762 C CA . SER A 1 97 ? -2.916 -4.091 -4.962 1.00 92.44 97 SER A CA 1
ATOM 763 C C . SER A 1 97 ? -3.257 -5.065 -6.100 1.00 92.44 97 SER A C 1
ATOM 765 O O . SER A 1 97 ? -4.419 -5.147 -6.500 1.00 92.44 97 SER A O 1
ATOM 767 N N . ARG A 1 98 ? -2.269 -5.812 -6.618 1.00 92.12 98 ARG A N 1
ATOM 768 C CA . ARG A 1 98 ? -2.445 -6.772 -7.723 1.00 92.12 98 ARG A CA 1
ATOM 769 C C . ARG A 1 98 ? -2.902 -8.157 -7.263 1.00 92.12 98 ARG A C 1
ATOM 771 O O . ARG A 1 98 ? -3.367 -8.932 -8.093 1.00 92.12 98 ARG A O 1
ATOM 778 N N . VAL A 1 99 ? -2.747 -8.476 -5.977 1.00 93.25 99 VAL A N 1
ATOM 779 C CA . VAL A 1 99 ? -2.986 -9.827 -5.427 1.00 93.25 99 VAL A CA 1
ATOM 780 C C . VAL A 1 99 ? -3.964 -9.840 -4.252 1.00 93.25 99 VAL A C 1
ATOM 782 O O . VAL A 1 99 ? -4.746 -10.777 -4.120 1.00 93.25 99 VAL A O 1
ATOM 785 N N . SER A 1 100 ? -3.956 -8.792 -3.426 1.00 93.75 100 SER A N 1
ATOM 786 C CA . SER A 1 100 ? -4.768 -8.639 -2.218 1.00 93.75 100 SER A CA 1
ATOM 787 C C . SER A 1 100 ? -5.124 -7.159 -2.007 1.00 93.75 100 SER A C 1
ATOM 789 O O . SER A 1 100 ? -4.598 -6.491 -1.117 1.00 93.75 100 SER A O 1
ATOM 791 N N . PRO A 1 101 ? -6.019 -6.589 -2.835 1.00 92.00 101 PRO A N 1
ATOM 792 C CA . PRO A 1 101 ? -6.315 -5.154 -2.818 1.00 92.00 101 PRO A CA 1
ATOM 793 C C . PRO A 1 101 ? -6.924 -4.654 -1.501 1.00 92.00 101 PRO A C 1
ATOM 795 O O . PRO A 1 101 ? -6.948 -3.453 -1.264 1.00 92.00 101 PRO A O 1
ATOM 798 N N . LEU A 1 102 ? -7.417 -5.553 -0.645 1.00 92.75 102 LEU A N 1
ATOM 799 C CA . LEU A 1 102 ? -7.949 -5.231 0.680 1.00 92.75 102 LEU A CA 1
ATOM 800 C C . LEU A 1 102 ? -6.984 -5.596 1.815 1.00 92.75 102 LEU A C 1
ATOM 802 O O . LEU A 1 102 ? -7.405 -5.641 2.968 1.00 92.75 102 LEU A O 1
ATOM 806 N N . ALA A 1 103 ? -5.706 -5.844 1.526 1.00 93.44 103 ALA A N 1
ATOM 807 C CA . ALA A 1 103 ? -4.708 -5.996 2.574 1.00 93.44 103 ALA A CA 1
ATOM 808 C C . ALA A 1 103 ? -4.620 -4.724 3.428 1.00 93.44 103 ALA A C 1
ATOM 810 O O . ALA A 1 103 ? -4.698 -3.600 2.917 1.00 93.44 103 ALA A O 1
ATOM 811 N N . ALA A 1 104 ? -4.467 -4.895 4.738 1.00 92.62 104 ALA A N 1
ATOM 812 C CA . ALA A 1 104 ? -4.243 -3.777 5.643 1.00 92.62 104 ALA A CA 1
ATOM 813 C C . ALA A 1 104 ? -2.780 -3.326 5.580 1.00 92.62 104 ALA A C 1
ATOM 815 O O . ALA A 1 104 ? -1.872 -4.139 5.433 1.00 92.62 104 ALA A O 1
ATOM 816 N N . SER A 1 105 ? -2.529 -2.026 5.705 1.00 90.56 105 SER A N 1
ATOM 817 C CA . SER A 1 105 ? -1.172 -1.485 5.827 1.00 90.56 105 SER A CA 1
ATOM 818 C C . SER A 1 105 ? -0.950 -0.992 7.246 1.00 90.56 105 SER A C 1
ATOM 820 O O . SER A 1 105 ? -1.640 -0.075 7.692 1.00 90.56 105 SER A O 1
ATOM 822 N N . TRP A 1 106 ? 0.010 -1.569 7.955 1.00 88.38 106 TRP A N 1
ATOM 823 C CA . TRP A 1 106 ? 0.355 -1.092 9.284 1.00 88.38 106 TRP A CA 1
ATOM 824 C C . TRP A 1 106 ? 1.177 0.196 9.188 1.00 88.38 106 TRP A C 1
ATOM 826 O O . TRP A 1 106 ? 2.182 0.259 8.486 1.00 88.38 106 TRP A O 1
ATOM 836 N N . ALA A 1 107 ? 0.728 1.235 9.887 1.00 85.44 107 ALA A N 1
ATOM 837 C CA . ALA A 1 107 ? 1.403 2.518 9.995 1.00 85.44 107 ALA A CA 1
ATOM 838 C C . ALA A 1 107 ? 1.575 2.932 11.463 1.00 85.44 107 ALA A C 1
ATOM 840 O O . ALA A 1 107 ? 0.846 2.491 12.358 1.00 85.44 107 ALA A O 1
ATOM 841 N N . THR A 1 108 ? 2.540 3.815 11.716 1.00 83.31 108 THR A N 1
ATOM 842 C CA . THR A 1 108 ? 2.764 4.374 13.052 1.00 83.31 108 THR A CA 1
ATOM 843 C C . THR A 1 108 ? 1.552 5.177 13.521 1.00 83.31 108 THR A C 1
ATOM 845 O O . THR A 1 108 ? 0.779 5.721 12.723 1.00 83.31 108 THR A O 1
ATOM 848 N N . HIS A 1 109 ? 1.396 5.283 14.841 1.00 83.25 109 HIS A N 1
ATOM 849 C CA . HIS A 1 109 ? 0.288 6.006 15.458 1.00 83.25 109 HIS A CA 1
ATOM 850 C C . HIS A 1 109 ? 0.135 7.433 14.911 1.00 83.25 109 HIS A C 1
ATOM 852 O O . HIS A 1 109 ? -0.957 7.837 14.523 1.00 83.25 109 HIS A O 1
ATOM 858 N N . GLY A 1 110 ? 1.236 8.186 14.815 1.00 81.12 110 GLY A N 1
ATOM 859 C CA . GLY A 1 110 ? 1.217 9.571 14.338 1.00 81.12 110 GLY A CA 1
ATOM 860 C C . GLY A 1 110 ? 0.679 9.728 12.911 1.00 81.12 110 GLY A C 1
ATOM 861 O O . GLY A 1 110 ? -0.018 10.700 12.634 1.00 81.12 110 GLY A O 1
ATOM 862 N N . VAL A 1 111 ? 0.921 8.757 12.026 1.00 83.12 111 VAL A N 1
ATOM 863 C CA . VAL A 1 111 ? 0.451 8.808 10.631 1.00 83.12 111 VAL A CA 1
ATOM 864 C C . VAL A 1 111 ? -1.069 8.683 10.554 1.00 83.12 111 VAL A C 1
ATOM 866 O O . VAL A 1 111 ? -1.724 9.458 9.858 1.00 83.12 111 VAL A O 1
ATOM 869 N N . VAL A 1 112 ? -1.640 7.720 11.278 1.00 84.75 112 VAL A N 1
ATOM 870 C CA . VAL A 1 112 ? -3.080 7.431 11.204 1.00 84.75 112 VAL A CA 1
ATOM 871 C C . VAL A 1 112 ? -3.875 8.351 12.129 1.00 84.75 112 VAL A C 1
ATOM 873 O O . VAL A 1 112 ? -4.902 8.896 11.735 1.00 84.75 112 VAL A O 1
ATOM 876 N N . ASN A 1 113 ? -3.388 8.552 13.350 1.00 84.31 113 ASN A N 1
ATOM 877 C CA . ASN A 1 113 ? -4.127 9.182 14.438 1.00 84.31 113 ASN A CA 1
ATOM 878 C C . ASN A 1 113 ? -3.658 10.627 14.709 1.00 84.31 113 ASN A C 1
ATOM 880 O O . ASN A 1 113 ? -4.453 11.460 15.142 1.00 84.31 113 ASN A O 1
ATOM 884 N N . GLY A 1 114 ? -2.409 10.976 14.385 1.00 82.69 114 GLY A N 1
ATOM 885 C CA . GLY A 1 114 ? -1.820 12.286 14.703 1.00 82.69 114 GLY A CA 1
ATOM 886 C C . GLY A 1 114 ? -2.293 13.460 13.836 1.00 82.69 114 GLY A C 1
ATOM 887 O O . GLY A 1 114 ? -2.101 14.610 14.214 1.00 82.69 114 GLY A O 1
ATOM 888 N N . LEU A 1 115 ? -2.950 13.198 12.700 1.00 84.81 115 LEU A N 1
ATOM 889 C CA . LEU A 1 115 ? -3.394 14.227 11.741 1.00 84.81 115 LEU A CA 1
ATOM 890 C C . LEU A 1 115 ? -4.865 14.657 11.924 1.00 84.81 115 LEU A C 1
ATOM 892 O O . LEU A 1 115 ? -5.456 15.302 11.056 1.00 84.81 115 LEU A O 1
ATOM 896 N N . GLY A 1 116 ? -5.480 14.291 13.051 1.00 87.19 116 GLY A N 1
ATOM 897 C CA . GLY A 1 116 ? -6.859 14.644 13.388 1.00 87.19 116 GLY A CA 1
ATOM 898 C C . GLY A 1 116 ? -7.922 13.704 12.801 1.00 87.19 116 GLY A C 1
ATOM 899 O O . GLY A 1 116 ? -7.659 12.821 11.986 1.00 87.19 116 GLY A O 1
ATOM 900 N N . ARG A 1 117 ? -9.178 13.889 13.236 1.00 88.25 117 ARG A N 1
ATOM 901 C CA . ARG A 1 117 ? -10.279 12.927 12.998 1.00 88.25 117 ARG A CA 1
ATOM 902 C C . ARG A 1 117 ? -10.624 12.707 11.524 1.00 88.25 117 ARG A C 1
ATOM 904 O O . ARG A 1 117 ? -11.048 11.613 11.161 1.00 88.25 117 ARG A O 1
ATOM 911 N N . LEU A 1 118 ? -10.513 13.742 10.691 1.00 90.69 118 LEU A N 1
ATOM 912 C CA . LEU A 1 118 ? -10.831 13.634 9.266 1.00 90.69 118 LEU A CA 1
ATOM 913 C C . LEU A 1 118 ? -9.803 12.755 8.547 1.00 90.69 118 LEU A C 1
ATOM 915 O O . LEU A 1 118 ? -10.184 11.819 7.847 1.00 90.69 118 LEU A O 1
ATOM 919 N N . MET A 1 119 ? -8.516 13.006 8.796 1.00 90.31 119 MET A N 1
ATOM 920 C CA . MET A 1 119 ? -7.431 12.206 8.232 1.00 90.31 119 MET A CA 1
ATOM 921 C C . MET A 1 119 ? -7.432 10.781 8.777 1.00 90.31 119 MET A C 1
ATOM 923 O O . MET A 1 119 ? -7.274 9.847 8.002 1.00 90.31 119 MET A O 1
ATOM 927 N N . GLN A 1 120 ? -7.726 10.589 10.064 1.00 91.06 120 GLN A N 1
ATOM 928 C CA . GLN A 1 120 ? -7.891 9.254 10.640 1.00 91.06 120 GLN A CA 1
ATOM 929 C C . GLN A 1 120 ? -8.959 8.442 9.895 1.00 91.06 120 GLN A C 1
ATOM 931 O O . GLN A 1 120 ? -8.711 7.307 9.494 1.00 91.06 120 GLN A O 1
ATOM 936 N N . LYS A 1 121 ? -10.138 9.029 9.645 1.00 91.88 121 LYS A N 1
ATOM 937 C CA . LYS A 1 121 ? -11.196 8.368 8.862 1.00 91.88 121 LYS A CA 1
ATOM 938 C C . LYS A 1 121 ? -10.733 8.026 7.450 1.00 91.88 121 LYS A C 1
ATOM 940 O O . LYS A 1 121 ? -11.025 6.933 6.974 1.00 91.88 121 LYS A O 1
ATOM 945 N N . PHE A 1 122 ? -10.030 8.945 6.794 1.00 94.50 122 PHE A N 1
ATOM 946 C CA . PHE A 1 122 ? -9.476 8.724 5.461 1.00 94.50 122 PHE A CA 1
ATOM 947 C C . PHE A 1 122 ? -8.482 7.555 5.446 1.00 94.50 122 PHE A C 1
ATOM 949 O O . PHE A 1 122 ? -8.605 6.654 4.620 1.00 94.50 122 PHE A O 1
ATOM 956 N N . TRP A 1 123 ? -7.548 7.518 6.397 1.00 92.88 123 TRP A N 1
ATOM 957 C CA . TRP A 1 123 ? -6.544 6.462 6.496 1.00 92.88 123 TRP A CA 1
ATOM 958 C C . TRP A 1 123 ? -7.153 5.098 6.813 1.00 92.88 123 TRP A C 1
ATOM 960 O O . TRP A 1 123 ? -6.854 4.130 6.118 1.00 92.88 123 TRP A O 1
ATOM 970 N N . LEU A 1 124 ? -8.084 5.031 7.765 1.00 93.31 124 LEU A N 1
ATOM 971 C CA . LEU A 1 124 ? -8.827 3.807 8.076 1.00 93.31 124 LEU A CA 1
ATOM 972 C C . LEU A 1 124 ? -9.668 3.318 6.885 1.00 93.31 124 LEU A C 1
ATOM 974 O O . LEU A 1 124 ? -9.806 2.113 6.681 1.00 93.31 124 LEU A O 1
ATOM 978 N N . ALA A 1 125 ? -10.217 4.234 6.080 1.00 95.31 125 ALA A N 1
ATOM 979 C CA . ALA A 1 125 ? -10.932 3.893 4.850 1.00 95.31 125 ALA A CA 1
ATOM 980 C C . ALA A 1 125 ? -9.991 3.412 3.733 1.00 95.31 125 ALA A C 1
ATOM 982 O O . ALA A 1 125 ? -10.377 2.569 2.925 1.00 95.31 125 ALA A O 1
ATOM 983 N N . ASN A 1 126 ? -8.745 3.888 3.718 1.00 94.12 126 ASN A N 1
ATOM 984 C CA . ASN A 1 126 ? -7.665 3.385 2.865 1.00 94.12 126 ASN A CA 1
ATOM 985 C C . ASN A 1 126 ? -6.958 2.142 3.460 1.00 94.12 126 ASN A C 1
ATOM 987 O O . ASN A 1 126 ? -5.860 1.782 3.035 1.00 94.12 126 ASN A O 1
ATOM 991 N N . ASN A 1 127 ? -7.585 1.512 4.460 1.00 93.62 127 ASN A N 1
ATOM 992 C CA . ASN A 1 127 ? -7.136 0.321 5.177 1.00 93.62 127 ASN A CA 1
ATOM 993 C C . ASN A 1 127 ? -5.751 0.435 5.840 1.00 93.62 127 ASN A C 1
ATOM 995 O O . ASN A 1 127 ? -5.011 -0.543 5.946 1.00 93.62 127 ASN A O 1
ATOM 999 N N . LEU A 1 128 ? -5.390 1.638 6.291 1.00 91.31 128 LEU A N 1
ATOM 1000 C CA . LEU A 1 128 ? -4.243 1.830 7.171 1.00 91.31 128 LEU A CA 1
ATOM 1001 C C . LEU A 1 128 ? -4.667 1.572 8.611 1.00 91.31 128 LEU A C 1
ATOM 1003 O O . LEU A 1 128 ? -5.606 2.198 9.101 1.00 91.31 128 LEU A O 1
ATOM 1007 N N . ILE A 1 129 ? -3.941 0.695 9.293 1.00 89.12 129 ILE A N 1
ATOM 1008 C CA . ILE A 1 129 ? -4.145 0.396 10.709 1.00 89.12 129 ILE A CA 1
ATOM 1009 C C . ILE A 1 129 ? -3.020 1.017 11.528 1.00 89.12 129 ILE A C 1
ATOM 1011 O O . ILE A 1 129 ? -1.852 0.960 11.145 1.00 89.12 129 ILE A O 1
ATOM 1015 N N . ALA A 1 130 ? -3.379 1.651 12.640 1.00 85.06 130 ALA A N 1
ATOM 1016 C CA . ALA A 1 130 ? -2.423 2.318 13.509 1.00 85.06 130 ALA A CA 1
ATOM 1017 C C . ALA A 1 130 ? -1.762 1.315 14.457 1.00 85.06 130 ALA A C 1
ATOM 1019 O O . ALA A 1 130 ? -2.445 0.479 15.052 1.00 85.06 130 ALA A O 1
ATOM 1020 N N . GLN A 1 131 ? -0.460 1.469 14.690 1.00 80.25 131 GLN A N 1
ATOM 1021 C CA . GLN A 1 131 ? 0.143 0.978 15.923 1.00 80.25 131 GLN A CA 1
ATOM 1022 C C . GLN A 1 131 ? -0.559 1.635 17.116 1.00 80.25 131 GLN A C 1
ATOM 1024 O O . GLN A 1 131 ? -0.741 2.856 17.160 1.00 80.25 131 GLN A O 1
ATOM 1029 N N . ILE A 1 132 ? -0.933 0.820 18.093 1.00 74.38 132 ILE A N 1
ATOM 1030 C CA . ILE A 1 132 ? -1.352 1.304 19.403 1.00 74.38 132 ILE A CA 1
ATOM 1031 C C . ILE A 1 132 ? -0.080 1.352 20.251 1.00 74.38 132 ILE A C 1
ATOM 1033 O O . ILE A 1 132 ? 0.618 0.336 20.311 1.00 74.38 132 ILE A O 1
ATOM 1037 N N . PRO A 1 133 ? 0.267 2.495 20.862 1.00 65.19 133 PRO A N 1
ATOM 1038 C CA . PRO A 1 133 ? 1.323 2.529 21.861 1.00 65.19 133 PRO A CA 1
ATOM 1039 C C . PRO A 1 133 ? 0.984 1.506 22.952 1.00 65.19 133 PRO A C 1
ATOM 1041 O O . PRO A 1 133 ? -0.085 1.582 23.555 1.00 65.19 133 PRO A O 1
ATOM 1044 N N . GLY A 1 134 ? 1.847 0.510 23.146 1.00 63.00 134 GLY A N 1
ATOM 1045 C CA . GLY A 1 134 ? 1.788 -0.316 24.347 1.00 63.00 134 GLY A CA 1
ATOM 1046 C C . GLY A 1 134 ? 2.223 0.545 25.528 1.00 63.00 134 GLY A C 1
ATOM 1047 O O . GLY A 1 134 ? 3.175 1.313 25.385 1.00 63.00 134 GLY A O 1
ATOM 1048 N N . ASN A 1 135 ? 1.503 0.456 26.644 1.00 48.84 135 ASN A N 1
ATOM 1049 C CA . ASN A 1 135 ? 2.013 0.958 27.920 1.00 48.84 135 ASN A CA 1
ATOM 1050 C C . ASN A 1 135 ? 3.134 0.048 28.418 1.00 48.84 135 ASN A C 1
ATOM 1052 O O . ASN A 1 135 ? 2.974 -1.186 28.266 1.00 48.84 135 ASN A O 1
#

Foldseek 3Di:
DPPLQDWDAFDADLVLLVVVLVCLVQPFAQRPPPVCPDPVQCPDVPSVLGRNNNDDPDDPVNLVVVLVVAAPPHAAEDEQDDPVRRNVVSVVSNSCCSRPSLYAYEDESCQQRVVDDVSVNSCSNNRYTYDNDDD

pLDDT: mean 81.41, std 13.66, range [48.75, 96.62]

Radius of gyration: 16.16 Å; chains: 1; bounding box: 31×40×46 Å

Sequence (135 aa):
MGRIDVFVAPRPNPALIKVMTIVNRIVMLRGVPGFRDLLPFNRLAGLRGVANVRHIDFPVADQQKLQTCCGQGQATFITPNHPEFFTDWMIDKEIVSRVSPLAASWATHGVVNGLGRLMQKFWLANNLIAQIPGN

=== Feature glossary ===
Legend for the data blocks above and below:

— What the protein is —

The amino-acid sequence is the protein's primary structure: the linear order of residues from the N-terminus to the C-terminus, written in one-letter code. Everything else here — the 3D coordinates, the secondary structure, the domain annotations — is ultimately a consequence of this string.

Database cross-references. InterPro integrates a dozen domain/family signature databases into unified entries with residue-range hits. GO terms attach function/process/location labels with evidence codes. CATH codes position the fold in a four-level structural taxonomy. Organism is the NCBI-taxonomy species name.

— Where its atoms are —

The mmCIF block holds the 3D Cartesian coordinates of each backbone atom (N, Cα, C, O) in ångströms. mmCIF is the PDB's canonical archive format — a tagged-loop text representation of the atomic model.

The six renders are orthographic views along the three Cartesian axes in both directions. Representation (cartoon, sticks, or surface) and color scheme (sequence-rainbow or by-chain) vary across proteins so the training set covers all the common visualization conventions.

— Local backbone conformation —

Secondary structure is the local, repeating backbone conformation. DSSP classifies it into eight states by reading the hydrogen-bond network: three helix types (H, G, I), two β types (E, B), two non-regular types (T, S), and unstructured coil (-).

SS3 is a coarse helix/strand/coil call (letters a/b/c) made by the P-SEA algorithm from inter-Cα distances and dihedrals. It is less detailed than DSSP but needs only Cα positions.

Backbone dihedral angles. Every residue except chain termini has a φ (preceding-C → N → Cα → C) and a ψ (N → Cα → C → next-N). They are reported in degrees following the IUPAC sign convention. Secondary structure is essentially a statement about which (φ, ψ) basin each residue occupies.

— Global shape and packing —

The geometric summary reports three shape descriptors. Rg (radius of gyration) measures how spread out the Cα atoms are about their centre of mass; compact globular proteins have small Rg, elongated or unfolded ones large. Cα contacts (<8 Å, |i−j|>4) count long-range residue pairs in spatial proximity — high for tightly packed folds, near zero for rods or random coil. The bounding-box extents give the protein's footprint along x, y, z in Å.

Solvent accessibility: the surface area of each residue that a 1.4 Å water probe can touch, in Å². When only backbone atoms are present the absolute values are lower than full-atom SASA (side chains contribute most of the area) and are flagged as backbone-only.

Plot images: a contact map (which residues are close in 3D, as an N×N binary image), a Ramachandran scatter (backbone torsion angles, revealing secondary-structure composition at a glance), and — for AlphaFold structures — a PAE heatmap (pairwise prediction confidence).

— Structural neighborhood —

Foldseek's 3Di representation compresses backbone geometry into a per-residue letter drawn from a learned twenty-state alphabet. It captures the tertiary interaction pattern around each residue — which residues are packed against it in space, regardless of where they are in sequence.

Structural nearest neighbors (via Foldseek easy-search vs the PDB). Reported per hit: target PDB id, E-value, and alignment TM-score. A TM-score above ~0.5 is the conventional threshold for 'same fold'.

— Confidence and disorder —

pLDDT (predicted Local Distance Difference Test) is AlphaFold's per-residue confidence score, ranging from 0 to 100. Values above 90 indicate high confidence (typically well-packed cores); 70–90 is confident; 50–70 low confidence; below 50 usually means the region is disordered or the prediction is unreliable there. AlphaFold stores pLDDT in the mmCIF B-factor column.

For experimental (PDB) structures, the B-factor (temperature factor) quantifies the positional spread of each atom in the crystal — a combination of thermal vibration and static disorder — in units of Å². High B-factors mark flexible loops or poorly resolved regions; low B-factors mark the rigid, well-ordered core.

Predicted Aligned Error (PAE) is an AlphaFold confidence matrix: entry (i, j) is the expected error in the position of residue j, in ångströms, when the prediction is superimposed on the true structure at residue i. Low PAE within a block of residues means that block is internally rigid and well-predicted; high PAE between two blocks means their relative placement is uncertain even if each block individually is confident.